Protein AF-A0A960T159-F1 (afdb_monomer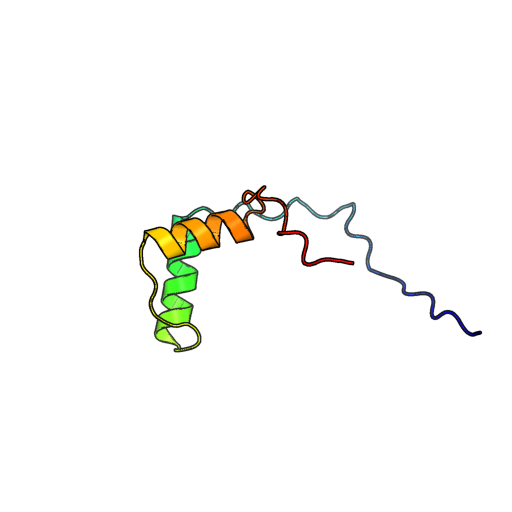)

pLDDT: mean 75.57, std 11.63, range [43.22, 88.44]

Mean predicted aligned error: 11.44 Å

Radius of gyration: 17.73 Å; Cα contacts (8 Å, |Δi|>4): 16; chains: 1; bounding box: 47×33×36 Å

Foldseek 3Di:
DDDDPDPDDDCVPPDDPPDADLVNQVVVVVVCVVVVVDDDDDPVRSVVVSCVVNVVPPPPDPDPDD

Structure (mm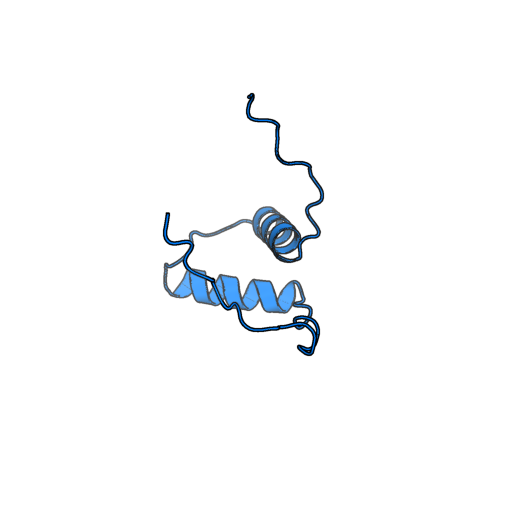CIF, N/CA/C/O backbone):
data_AF-A0A960T159-F1
#
_entry.id   AF-A0A960T159-F1
#
loop_
_atom_site.group_PDB
_atom_site.id
_atom_site.type_symbol
_atom_site.label_atom_id
_atom_site.label_alt_id
_atom_site.label_comp_id
_atom_site.label_asym_id
_atom_site.label_entity_id
_atom_site.label_seq_id
_atom_site.pdbx_PDB_ins_code
_atom_site.Cartn_x
_atom_site.Cartn_y
_atom_site.Cartn_z
_atom_site.occupancy
_atom_site.B_iso_or_equiv
_atom_site.auth_seq_id
_atom_site.auth_comp_id
_atom_site.auth_asym_id
_atom_site.auth_atom_id
_atom_site.pdbx_PDB_model_num
ATOM 1 N N . MET A 1 1 ? 33.634 -21.673 5.713 1.00 43.22 1 MET A N 1
ATOM 2 C CA . MET A 1 1 ? 32.368 -20.929 5.863 1.00 43.22 1 MET A CA 1
ATOM 3 C C . MET A 1 1 ? 31.679 -21.023 4.513 1.00 43.22 1 MET A C 1
ATOM 5 O O . MET A 1 1 ? 32.217 -20.475 3.564 1.00 43.22 1 MET A O 1
ATOM 9 N N . ASN A 1 2 ? 30.632 -21.842 4.382 1.00 51.81 2 ASN A N 1
ATOM 10 C CA . ASN A 1 2 ? 29.934 -22.000 3.103 1.00 51.81 2 ASN A CA 1
ATOM 11 C C . ASN A 1 2 ? 28.991 -20.812 2.941 1.00 51.81 2 ASN A C 1
ATOM 13 O O . ASN A 1 2 ? 27.972 -20.734 3.624 1.00 51.81 2 ASN A O 1
ATOM 17 N N . VAL A 1 3 ? 29.390 -19.863 2.100 1.00 64.69 3 VAL A N 1
ATOM 18 C CA . VAL A 1 3 ? 28.522 -18.786 1.634 1.00 64.69 3 VAL A CA 1
ATOM 19 C C . VAL A 1 3 ? 27.528 -19.435 0.677 1.00 64.69 3 VAL A C 1
ATOM 21 O O . VAL A 1 3 ? 27.933 -20.123 -0.256 1.00 64.69 3 VAL A O 1
ATOM 24 N N . ILE A 1 4 ? 26.236 -19.310 0.964 1.00 72.81 4 ILE A N 1
ATOM 25 C CA . ILE A 1 4 ? 25.196 -19.697 0.014 1.00 72.81 4 ILE A CA 1
ATOM 26 C C . ILE A 1 4 ? 25.162 -18.565 -1.008 1.00 72.81 4 ILE A C 1
ATOM 28 O O . ILE A 1 4 ? 24.764 -17.456 -0.656 1.00 72.81 4 ILE A O 1
ATOM 32 N N . ASP A 1 5 ? 25.624 -18.825 -2.231 1.00 69.31 5 ASP A N 1
ATOM 33 C CA . ASP A 1 5 ? 25.421 -17.897 -3.343 1.00 69.31 5 ASP A CA 1
ATOM 34 C C . ASP A 1 5 ? 23.912 -17.803 -3.596 1.00 69.31 5 ASP A C 1
ATOM 36 O O . ASP A 1 5 ? 23.279 -18.741 -4.086 1.00 69.31 5 ASP A O 1
ATOM 40 N N . LEU A 1 6 ? 23.319 -16.693 -3.154 1.00 70.88 6 LEU A N 1
ATOM 41 C CA . LEU A 1 6 ? 21.922 -16.370 -3.404 1.00 70.88 6 LEU A CA 1
ATOM 42 C C . LEU A 1 6 ? 21.820 -15.847 -4.838 1.00 70.88 6 LEU A C 1
ATOM 44 O O . LEU A 1 6 ? 22.129 -14.687 -5.104 1.00 70.88 6 LEU A O 1
ATOM 48 N N . ASP A 1 7 ? 21.392 -16.706 -5.756 1.00 79.44 7 ASP A N 1
ATOM 49 C CA . ASP A 1 7 ? 21.042 -16.293 -7.112 1.00 79.44 7 ASP A CA 1
ATOM 50 C C . ASP A 1 7 ? 19.631 -15.689 -7.095 1.00 79.44 7 ASP A C 1
ATOM 52 O O . ASP A 1 7 ? 18.623 -16.402 -7.048 1.00 79.44 7 ASP A O 1
ATOM 56 N N . LEU A 1 8 ? 19.559 -14.359 -7.010 1.00 81.19 8 LEU A N 1
ATOM 57 C CA . LEU A 1 8 ? 18.298 -13.629 -7.095 1.00 81.19 8 LEU A CA 1
ATOM 58 C C . LEU A 1 8 ? 17.947 -13.385 -8.570 1.00 81.19 8 LEU A C 1
ATOM 60 O O . LEU A 1 8 ? 18.830 -13.035 -9.352 1.00 81.19 8 LEU A O 1
ATOM 64 N N . PRO A 1 9 ? 16.666 -13.511 -8.958 1.00 78.44 9 PRO A N 1
ATOM 65 C CA . PRO A 1 9 ? 16.244 -13.230 -10.324 1.00 78.44 9 PRO A CA 1
ATOM 66 C C . PRO A 1 9 ? 16.593 -11.794 -10.740 1.00 78.44 9 PRO A C 1
ATOM 68 O O . PRO A 1 9 ? 16.338 -10.839 -10.004 1.00 78.44 9 PRO A O 1
ATOM 71 N N . ASP A 1 10 ? 17.165 -11.654 -11.937 1.00 81.19 10 ASP A N 1
ATOM 72 C CA . ASP A 1 10 ? 17.479 -10.357 -12.532 1.00 81.19 10 ASP A CA 1
ATOM 73 C C . ASP A 1 10 ? 16.202 -9.681 -13.047 1.00 81.19 10 ASP A C 1
ATOM 75 O O . ASP A 1 10 ? 15.590 -10.108 -14.028 1.00 81.19 10 ASP A O 1
ATOM 79 N N . PHE A 1 11 ? 15.809 -8.598 -12.380 1.00 77.94 11 PHE A N 1
ATOM 80 C CA . PHE A 1 11 ? 14.655 -7.783 -12.751 1.00 77.94 11 PHE A CA 1
ATOM 81 C C . PHE A 1 11 ? 15.027 -6.546 -13.586 1.00 77.94 11 PHE A C 1
ATOM 83 O O . PHE A 1 11 ? 14.170 -5.697 -13.823 1.00 77.94 11 PHE A O 1
ATOM 90 N N . SER A 1 12 ? 16.269 -6.426 -14.070 1.00 79.69 12 SER A N 1
ATOM 91 C CA . SER A 1 12 ? 16.738 -5.263 -14.843 1.00 79.69 12 SER A CA 1
ATOM 92 C C . SER A 1 12 ? 15.945 -5.003 -16.134 1.00 79.69 12 SER A C 1
ATOM 94 O O . SER A 1 12 ? 15.850 -3.861 -16.578 1.00 79.69 12 SER A O 1
ATOM 96 N N . GLY A 1 13 ? 15.341 -6.045 -16.717 1.00 81.44 13 GLY A N 1
ATOM 97 C CA . GLY A 1 13 ? 14.490 -5.960 -17.909 1.00 81.44 13 GLY A CA 1
ATOM 98 C C . GLY A 1 13 ? 12.987 -5.850 -17.631 1.00 81.44 13 GLY A C 1
ATOM 99 O O . GLY A 1 13 ? 12.200 -5.821 -18.580 1.00 81.44 13 GLY A O 1
ATOM 100 N N . HIS A 1 14 ? 12.561 -5.829 -16.365 1.00 79.38 14 HIS A N 1
ATOM 101 C CA . HIS A 1 14 ? 11.141 -5.731 -16.042 1.00 79.38 14 HIS A CA 1
ATOM 102 C C . HIS A 1 14 ? 10.619 -4.311 -16.291 1.00 79.38 14 HIS A C 1
ATOM 104 O O . HIS A 1 14 ? 11.305 -3.334 -15.979 1.00 79.38 14 HIS 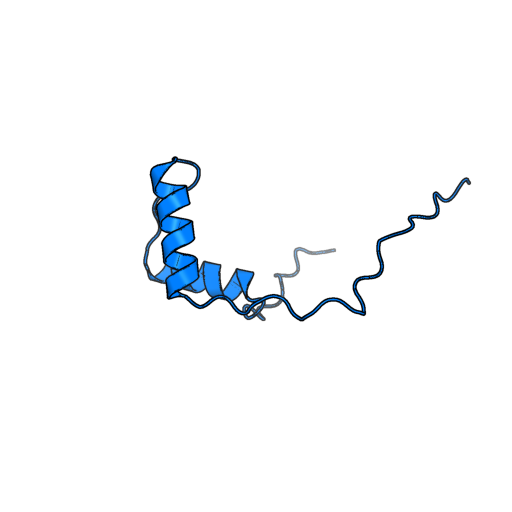A O 1
ATOM 110 N N . PRO A 1 15 ? 9.399 -4.168 -16.845 1.00 79.12 15 PRO A N 1
ATOM 111 C CA . PRO A 1 15 ? 8.778 -2.860 -16.950 1.00 79.12 15 PRO A CA 1
ATOM 112 C C . PRO A 1 15 ? 8.632 -2.252 -15.549 1.00 79.12 15 PRO A C 1
ATOM 114 O O . PRO A 1 15 ? 8.470 -2.998 -14.575 1.00 79.12 15 PRO A O 1
ATOM 117 N N . PRO A 1 16 ? 8.664 -0.913 -15.434 1.00 72.94 16 PRO A N 1
ATOM 118 C CA . PRO A 1 16 ? 8.384 -0.269 -14.163 1.00 72.94 16 PRO A CA 1
ATOM 119 C C . PRO A 1 16 ? 7.020 -0.743 -13.641 1.00 72.94 16 PRO A C 1
ATOM 121 O O . PRO A 1 16 ? 6.120 -1.014 -14.449 1.00 72.94 16 PRO A O 1
ATOM 124 N N . PRO A 1 17 ? 6.855 -0.862 -12.311 1.00 71.62 17 PRO A N 1
ATOM 125 C CA . PRO A 1 17 ? 5.575 -1.240 -11.742 1.00 71.62 17 PRO A CA 1
ATOM 126 C C . PRO A 1 17 ? 4.485 -0.287 -12.255 1.00 71.62 17 PRO A C 1
ATOM 128 O O . PRO A 1 17 ? 4.743 0.910 -12.430 1.00 71.62 17 PRO A O 1
ATOM 131 N N . PRO A 1 18 ? 3.282 -0.806 -12.555 1.00 73.88 18 PRO A N 1
ATOM 132 C CA . PRO A 1 18 ? 2.184 0.041 -12.980 1.00 73.88 18 PRO A CA 1
ATOM 133 C C . PRO A 1 18 ? 1.908 1.056 -11.875 1.00 73.88 18 PRO A C 1
ATOM 135 O O . PRO A 1 18 ? 1.720 0.677 -10.722 1.00 73.88 18 PRO A O 1
ATOM 138 N N . GLN A 1 19 ? 1.894 2.337 -12.237 1.00 75.94 19 GLN A N 1
ATOM 139 C CA . GLN A 1 19 ? 1.553 3.384 -11.285 1.00 75.94 19 GLN A CA 1
ATOM 140 C C . GLN A 1 19 ? 0.084 3.233 -10.907 1.00 75.94 19 GLN A C 1
ATOM 142 O O . GLN A 1 19 ? -0.795 3.246 -11.775 1.00 75.94 19 GLN A O 1
ATOM 147 N N . VAL A 1 20 ? -0.174 3.050 -9.617 1.00 80.50 20 VAL A N 1
ATOM 148 C CA . VAL A 1 20 ? -1.525 2.872 -9.093 1.00 80.50 20 VAL A CA 1
ATOM 149 C C . VAL A 1 20 ? -2.057 4.257 -8.746 1.00 80.50 20 VAL A C 1
ATOM 151 O O . VAL A 1 20 ? -1.375 5.049 -8.107 1.00 80.50 20 VAL A O 1
ATOM 154 N N . THR A 1 21 ? -3.262 4.603 -9.196 1.00 86.81 21 THR A N 1
ATOM 155 C CA . THR A 1 21 ? -3.902 5.855 -8.766 1.00 86.81 21 THR A CA 1
ATOM 156 C C . THR A 1 21 ? -4.570 5.658 -7.409 1.00 86.81 21 THR A C 1
ATOM 158 O O . THR A 1 21 ? -4.930 4.533 -7.053 1.00 86.81 21 THR A O 1
ATOM 161 N N . LEU A 1 22 ? -4.802 6.751 -6.677 1.00 84.00 22 LEU A N 1
ATOM 162 C CA . LEU A 1 22 ? -5.518 6.700 -5.400 1.00 84.00 22 LEU A CA 1
ATOM 163 C C . LEU A 1 22 ? -6.877 5.985 -5.538 1.00 84.00 22 LEU A C 1
ATOM 165 O O . LEU A 1 22 ? -7.187 5.124 -4.728 1.00 84.00 22 LEU A O 1
ATOM 169 N N . ASP A 1 23 ? -7.620 6.227 -6.622 1.00 85.69 23 ASP A N 1
ATOM 170 C CA . ASP A 1 23 ? -8.911 5.567 -6.886 1.00 85.69 23 ASP A CA 1
ATOM 171 C C . ASP A 1 23 ? -8.810 4.035 -7.019 1.00 85.69 23 ASP A C 1
ATOM 173 O O . ASP A 1 23 ? -9.738 3.297 -6.677 1.00 85.69 23 ASP A O 1
ATOM 177 N N . VAL A 1 24 ? -7.712 3.529 -7.592 1.00 86.44 24 VAL A N 1
ATOM 178 C CA . VAL A 1 24 ? -7.479 2.080 -7.711 1.00 86.44 24 VAL A CA 1
ATOM 179 C C . VAL A 1 24 ? -7.085 1.514 -6.352 1.00 86.44 24 VAL A C 1
ATOM 181 O O . VAL A 1 24 ? -7.573 0.452 -5.966 1.00 86.44 24 VAL A O 1
ATOM 184 N N . TYR A 1 25 ? -6.258 2.252 -5.616 1.00 86.19 25 TYR A N 1
ATOM 185 C CA . TYR A 1 25 ? -5.847 1.898 -4.268 1.00 86.19 25 TYR A CA 1
ATOM 186 C C . TYR A 1 25 ? -7.037 1.792 -3.307 1.00 86.19 25 TYR A C 1
ATOM 188 O O . TYR A 1 25 ? -7.195 0.792 -2.608 1.00 86.19 25 TYR A O 1
ATOM 196 N N . GLU A 1 26 ? -7.924 2.783 -3.337 1.00 86.31 26 GLU A N 1
ATOM 197 C CA . GLU A 1 26 ? -9.141 2.845 -2.533 1.00 86.31 26 GLU A CA 1
ATOM 198 C C . GLU A 1 26 ? -10.033 1.616 -2.763 1.00 86.31 26 GLU A C 1
ATOM 200 O O . GLU A 1 26 ? -10.486 0.985 -1.807 1.00 86.31 26 GLU A O 1
ATOM 205 N N . LYS A 1 27 ? -10.218 1.191 -4.022 1.00 86.94 27 LYS A N 1
ATOM 206 C CA . LYS A 1 27 ? -10.990 -0.022 -4.350 1.00 86.94 27 LYS A CA 1
ATOM 207 C C . LYS A 1 27 ? -10.399 -1.283 -3.725 1.00 86.94 27 LYS A C 1
ATOM 209 O O . LYS A 1 27 ? -11.150 -2.103 -3.201 1.00 86.94 27 LYS A O 1
ATOM 214 N N . TRP A 1 28 ? -9.077 -1.437 -3.756 1.00 85.44 28 TRP A N 1
ATOM 215 C CA . TRP A 1 28 ? -8.409 -2.581 -3.130 1.00 85.44 28 TRP A CA 1
ATOM 216 C C . TRP A 1 28 ? -8.557 -2.560 -1.614 1.00 85.44 28 TRP A C 1
ATOM 218 O O . TRP A 1 28 ? -8.841 -3.591 -1.006 1.00 85.44 28 TRP A O 1
ATOM 228 N N . VAL A 1 29 ? -8.421 -1.385 -0.995 1.00 84.94 29 VAL A N 1
ATOM 229 C CA . VAL A 1 29 ? -8.636 -1.239 0.446 1.00 84.94 29 VAL A CA 1
ATOM 230 C C . VAL A 1 29 ? -10.078 -1.588 0.810 1.00 84.94 29 VAL A C 1
ATOM 232 O O . VAL A 1 29 ? -10.278 -2.369 1.735 1.00 84.94 29 VAL A O 1
ATOM 235 N N . PHE A 1 30 ? -11.077 -1.134 0.049 1.00 84.25 30 PHE A N 1
ATOM 236 C CA . PHE A 1 30 ? -12.470 -1.533 0.267 1.00 84.25 30 PHE A CA 1
ATOM 237 C C . PHE A 1 30 ? -12.686 -3.046 0.182 1.00 84.25 30 PHE A C 1
ATOM 239 O O . PHE A 1 30 ? -13.432 -3.603 0.988 1.00 84.25 30 PHE A O 1
ATOM 246 N N . GLU A 1 31 ? -12.049 -3.734 -0.765 1.00 82.81 31 GLU A N 1
ATOM 247 C CA . GLU A 1 31 ? -12.117 -5.196 -0.844 1.00 82.81 31 GLU A CA 1
ATOM 248 C C . GLU A 1 31 ? -11.514 -5.860 0.403 1.00 82.81 31 GLU A C 1
ATOM 250 O O . GLU A 1 31 ? -12.122 -6.781 0.956 1.00 82.81 31 GLU A O 1
ATOM 255 N N . LEU A 1 32 ? -10.387 -5.342 0.903 1.00 79.19 32 LEU A N 1
ATOM 256 C CA . LEU A 1 32 ? -9.735 -5.817 2.128 1.00 79.19 32 LEU A CA 1
ATOM 257 C C . LEU A 1 32 ? -10.562 -5.553 3.397 1.00 79.19 32 LEU A C 1
ATOM 259 O O . LEU A 1 32 ? -10.610 -6.397 4.295 1.00 79.19 32 LEU A O 1
ATOM 263 N N . LEU A 1 33 ? -11.244 -4.407 3.468 1.00 80.62 33 LEU A N 1
ATOM 264 C CA . LEU A 1 33 ? -12.186 -4.086 4.544 1.00 80.62 33 LEU A CA 1
ATOM 265 C C . LEU A 1 33 ? -13.364 -5.067 4.537 1.00 80.62 33 LEU A C 1
ATOM 267 O O . LEU A 1 33 ? -13.737 -5.614 5.574 1.00 80.62 33 LEU A O 1
ATOM 271 N N . ARG A 1 34 ? -13.922 -5.359 3.354 1.00 81.62 34 ARG A N 1
ATOM 272 C CA . ARG A 1 34 ? -15.065 -6.276 3.202 1.00 81.62 34 ARG A CA 1
ATOM 273 C C . ARG A 1 34 ? -14.750 -7.712 3.608 1.00 81.62 34 ARG A C 1
ATOM 275 O O . ARG A 1 34 ? -15.656 -8.406 4.063 1.00 81.62 34 ARG A O 1
ATOM 282 N N . CYS A 1 35 ? -13.510 -8.169 3.440 1.00 86.81 35 CYS A N 1
ATOM 283 C CA . CYS A 1 35 ? -13.084 -9.488 3.910 1.00 86.81 35 CYS A CA 1
ATOM 284 C C . CYS A 1 35 ? -12.551 -9.487 5.354 1.00 86.81 35 CYS A C 1
ATOM 286 O O . CYS A 1 35 ? -12.133 -10.537 5.840 1.00 86.81 35 CYS A O 1
ATOM 288 N N . GLY A 1 36 ? -12.582 -8.344 6.053 1.00 82.81 36 GLY A N 1
ATOM 289 C CA . GLY A 1 36 ? -12.128 -8.219 7.440 1.00 82.81 36 GLY A CA 1
ATOM 290 C C . GLY A 1 36 ? -10.615 -8.367 7.617 1.00 82.81 36 GLY A C 1
ATOM 291 O O . GLY A 1 36 ? -10.149 -8.590 8.731 1.00 82.81 36 GLY A O 1
ATOM 292 N N . MET A 1 37 ? -9.839 -8.263 6.533 1.00 78.25 37 MET A N 1
ATOM 293 C CA . MET A 1 37 ? -8.374 -8.354 6.573 1.00 78.25 37 MET A CA 1
ATOM 294 C C . MET A 1 37 ? -7.717 -7.034 6.988 1.00 78.25 37 MET A C 1
ATOM 296 O O . MET A 1 37 ? -6.513 -7.002 7.238 1.00 78.25 37 MET A O 1
ATOM 300 N N . ARG A 1 38 ? -8.495 -5.948 7.065 1.00 79.81 38 ARG A N 1
ATOM 301 C CA . ARG A 1 38 ? -8.029 -4.616 7.448 1.00 79.81 38 ARG A CA 1
ATOM 302 C C . ARG A 1 38 ? -9.101 -3.878 8.274 1.00 79.81 38 ARG A C 1
ATOM 304 O O . ARG A 1 38 ? -10.284 -4.085 8.004 1.00 79.81 38 ARG A O 1
ATOM 311 N N . PRO A 1 39 ? -8.724 -3.055 9.273 1.00 81.12 39 PRO A N 1
ATOM 312 C CA . PRO A 1 39 ? -9.654 -2.167 9.978 1.00 81.12 39 PRO A CA 1
ATOM 313 C C . PRO A 1 39 ? -10.051 -0.957 9.123 1.00 81.12 39 PRO A C 1
ATOM 315 O O . PRO A 1 39 ? -9.288 -0.562 8.242 1.00 81.12 39 PRO A O 1
ATOM 318 N N . GLU A 1 40 ? -11.219 -0.369 9.412 1.00 85.75 40 GLU A N 1
ATOM 319 C CA . GLU A 1 40 ? -11.679 0.889 8.803 1.00 85.75 40 GLU A CA 1
ATOM 320 C C . GLU A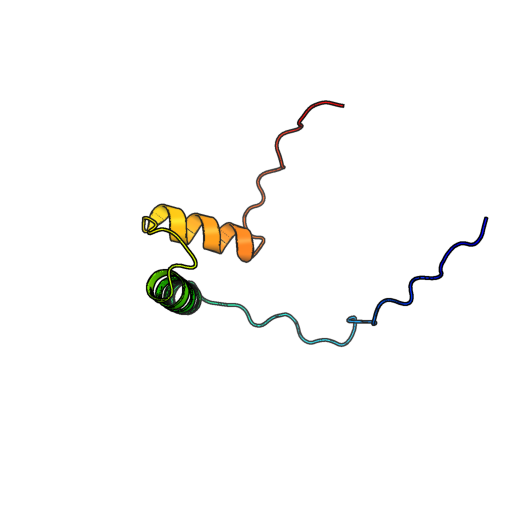 1 40 ? -10.651 2.011 9.009 1.00 85.75 40 GLU A C 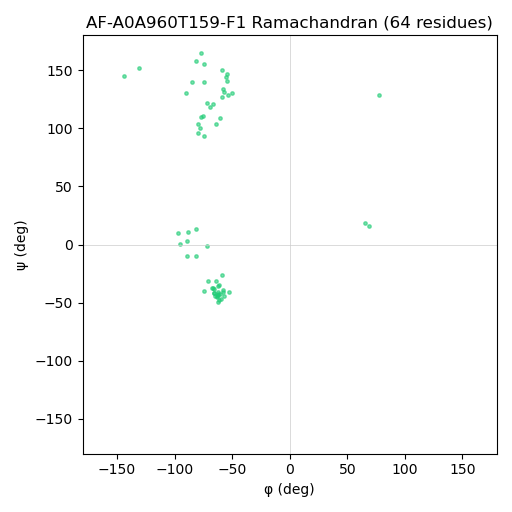1
ATOM 322 O O . GLU A 1 40 ? -9.993 2.073 10.048 1.00 85.75 40 GLU A O 1
ATOM 327 N N . MET A 1 41 ? -10.512 2.877 8.005 1.00 82.44 41 MET A N 1
ATOM 328 C CA . MET A 1 41 ? -9.553 3.984 7.973 1.00 82.44 41 MET A CA 1
ATOM 329 C C . MET A 1 41 ? -10.265 5.271 7.570 1.00 82.44 41 MET A C 1
ATOM 331 O O . MET A 1 41 ? -11.252 5.216 6.832 1.00 82.44 41 MET A O 1
ATOM 335 N N . THR A 1 42 ? -9.757 6.417 8.020 1.00 88.44 42 THR A N 1
ATOM 336 C CA . THR A 1 42 ? -10.211 7.719 7.511 1.00 88.44 42 THR A CA 1
ATOM 337 C C . THR A 1 42 ? -9.619 8.014 6.133 1.00 88.44 42 THR A C 1
ATOM 339 O O . THR A 1 42 ? -8.638 7.395 5.708 1.00 88.44 42 THR A O 1
ATOM 342 N N . ASP A 1 43 ? -10.190 8.997 5.439 1.00 83.38 43 ASP A N 1
ATOM 343 C CA . ASP A 1 43 ? -9.695 9.450 4.137 1.00 83.38 43 ASP A CA 1
ATOM 344 C C . ASP A 1 43 ? -8.232 9.924 4.228 1.00 83.38 43 ASP A C 1
ATOM 346 O O . ASP A 1 43 ? -7.412 9.618 3.359 1.00 83.38 43 ASP A O 1
ATOM 350 N N . GLU A 1 44 ? -7.860 10.619 5.308 1.00 85.38 44 GLU A N 1
ATOM 351 C CA . GLU A 1 44 ? -6.484 11.067 5.543 1.00 85.38 44 GLU A CA 1
ATOM 352 C C . GLU A 1 44 ? -5.518 9.894 5.749 1.00 85.38 44 GLU A C 1
ATOM 354 O O . GLU A 1 44 ? -4.409 9.904 5.211 1.00 85.38 44 GLU A O 1
ATOM 359 N N . GLU A 1 45 ? -5.933 8.871 6.499 1.00 86.50 45 GLU A N 1
ATOM 360 C CA . 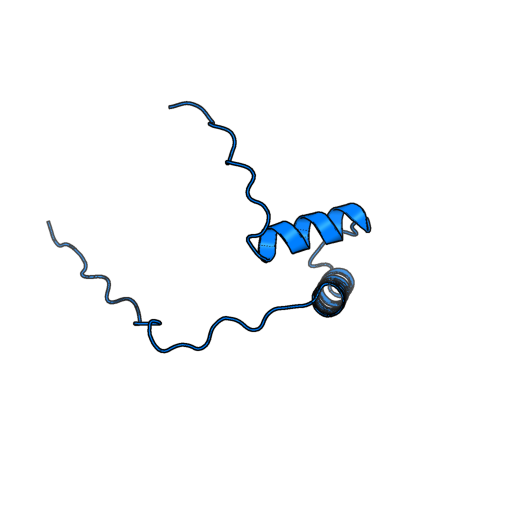GLU A 1 45 ? -5.132 7.667 6.726 1.00 86.50 45 GLU A CA 1
ATOM 361 C C . GLU A 1 45 ? -4.938 6.874 5.428 1.00 86.50 45 GLU A C 1
ATOM 363 O O .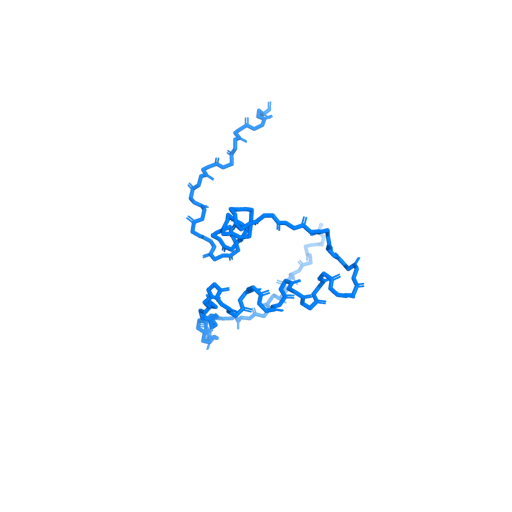 GLU A 1 45 ? -3.843 6.367 5.173 1.00 86.50 45 GLU A O 1
ATOM 368 N N . LEU A 1 46 ? -5.970 6.802 4.580 1.00 86.12 46 LEU A N 1
ATOM 369 C CA . LEU A 1 46 ? -5.902 6.158 3.269 1.00 86.12 46 LEU A CA 1
ATOM 370 C C . LEU A 1 46 ? -4.900 6.866 2.349 1.00 86.12 46 LEU A C 1
ATOM 372 O O . LEU A 1 46 ? -4.083 6.212 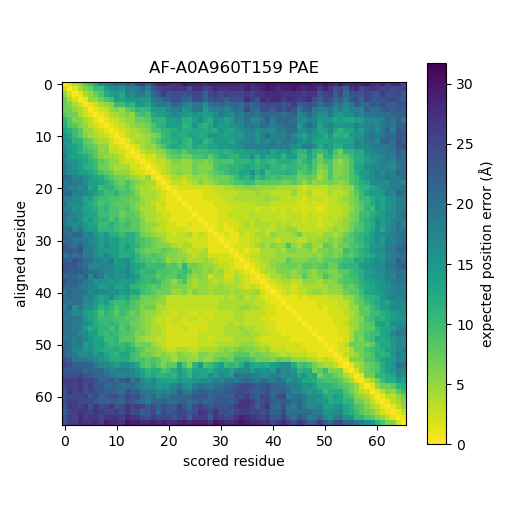1.698 1.00 86.12 46 LEU A O 1
ATOM 376 N N . ILE A 1 47 ? -4.936 8.201 2.314 1.00 86.25 47 ILE A N 1
ATOM 377 C CA . ILE A 1 47 ? -4.016 9.012 1.509 1.00 86.25 47 ILE A CA 1
ATOM 378 C C . ILE A 1 47 ? -2.577 8.855 2.011 1.00 86.25 47 ILE A C 1
ATOM 380 O O . ILE A 1 47 ? -1.667 8.672 1.200 1.00 86.25 47 ILE A O 1
ATOM 384 N N . ALA A 1 48 ? -2.355 8.894 3.327 1.00 84.56 48 ALA A N 1
ATOM 385 C CA . ALA A 1 48 ? -1.026 8.720 3.911 1.00 84.56 48 ALA A CA 1
ATOM 386 C C . ALA A 1 48 ? -0.442 7.331 3.599 1.00 84.56 48 ALA A C 1
ATOM 388 O O . ALA A 1 48 ? 0.719 7.206 3.208 1.00 84.56 48 ALA A O 1
ATOM 389 N N . ASP A 1 49 ? -1.263 6.288 3.707 1.00 84.56 49 ASP A N 1
ATOM 390 C CA . ASP A 1 49 ? -0.884 4.911 3.403 1.00 84.56 49 ASP A CA 1
ATOM 391 C C . ASP A 1 49 ? -0.614 4.692 1.904 1.00 84.56 49 ASP A C 1
ATOM 393 O O . ASP A 1 49 ? 0.349 4.020 1.531 1.00 84.56 49 ASP A O 1
ATOM 397 N N . PHE A 1 50 ? -1.390 5.337 1.031 1.00 85.12 50 PHE A N 1
ATOM 398 C CA . PHE A 1 50 ? -1.112 5.377 -0.404 1.00 85.12 50 PHE A CA 1
ATOM 399 C C . PHE A 1 50 ? 0.231 6.060 -0.707 1.00 85.12 50 PHE A C 1
ATOM 401 O O . PHE A 1 50 ? 1.058 5.502 -1.428 1.00 85.12 50 PHE A O 1
ATOM 408 N N . MET A 1 51 ? 0.498 7.232 -0.119 1.00 81.19 51 MET A N 1
ATOM 409 C CA . MET A 1 51 ? 1.769 7.948 -0.308 1.00 81.19 51 MET A CA 1
ATOM 410 C C . MET A 1 51 ? 2.977 7.149 0.195 1.00 81.19 51 MET A C 1
ATOM 412 O O . MET A 1 51 ? 4.040 7.189 -0.431 1.00 81.19 51 MET A O 1
ATOM 416 N N . LYS A 1 52 ? 2.812 6.398 1.290 1.00 80.69 52 LYS A N 1
ATOM 417 C CA . LYS A 1 52 ? 3.815 5.459 1.800 1.00 80.69 52 LYS A CA 1
ATOM 418 C C . LYS A 1 52 ? 4.116 4.345 0.798 1.00 80.69 52 LYS A C 1
ATOM 420 O O . LYS A 1 52 ? 5.281 4.103 0.493 1.00 80.69 52 LYS A O 1
ATOM 425 N N . ASN A 1 53 ? 3.083 3.693 0.266 1.00 74.75 53 ASN A N 1
ATOM 426 C CA . ASN A 1 53 ? 3.231 2.555 -0.648 1.00 74.75 53 ASN A CA 1
ATOM 427 C C . ASN A 1 53 ? 3.752 2.951 -2.036 1.00 74.75 53 ASN A C 1
ATOM 429 O O . ASN A 1 53 ? 4.503 2.195 -2.644 1.00 74.75 53 ASN A O 1
ATOM 433 N N . GLU A 1 54 ? 3.431 4.156 -2.505 1.00 73.44 54 GLU A N 1
ATOM 434 C CA . GLU A 1 54 ? 4.002 4.743 -3.726 1.00 73.44 54 GLU A CA 1
ATOM 435 C C . GLU A 1 54 ? 5.475 5.169 -3.562 1.00 73.44 54 GLU A C 1
ATOM 437 O O . GLU A 1 54 ? 6.071 5.708 -4.494 1.00 73.44 54 GLU A O 1
ATOM 442 N N . GLY A 1 55 ? 6.070 4.997 -2.373 1.00 61.31 55 GLY A N 1
ATOM 443 C CA . GLY A 1 55 ? 7.436 5.440 -2.086 1.00 61.31 55 GLY A CA 1
ATOM 444 C C . GLY A 1 55 ? 7.602 6.964 -2.118 1.00 61.31 55 GLY A C 1
ATOM 445 O O . GLY A 1 55 ? 8.718 7.460 -2.253 1.00 61.31 55 GLY A O 1
ATOM 446 N N . ARG A 1 56 ? 6.498 7.721 -2.013 1.00 59.56 56 ARG A N 1
ATOM 447 C CA . ARG A 1 56 ? 6.490 9.196 -1.976 1.00 59.56 56 ARG A CA 1
ATOM 448 C C . ARG A 1 56 ? 6.610 9.748 -0.561 1.00 59.56 56 ARG A C 1
ATOM 450 O O . ARG A 1 56 ? 6.812 10.948 -0.396 1.00 59.56 56 ARG A O 1
ATOM 457 N N . GLN A 1 57 ? 6.499 8.891 0.452 1.00 50.31 57 GLN A N 1
ATOM 458 C CA . GLN A 1 57 ? 6.843 9.243 1.820 1.00 50.31 57 GLN A CA 1
ATOM 459 C C . GLN A 1 57 ? 8.373 9.291 1.942 1.00 50.31 57 GLN A C 1
ATOM 461 O O . GLN A 1 57 ? 9.035 8.278 2.139 1.00 50.31 57 GLN A O 1
ATOM 466 N N . THR A 1 58 ? 8.932 10.487 1.770 1.00 55.06 58 THR A N 1
ATOM 467 C CA . THR A 1 58 ? 10.373 10.776 1.865 1.00 55.06 58 THR A CA 1
ATOM 468 C C . THR A 1 58 ? 10.821 11.120 3.282 1.00 55.06 58 THR A C 1
ATOM 470 O O . THR A 1 58 ? 11.914 11.651 3.461 1.00 55.06 58 THR A O 1
ATOM 473 N N . GLU A 1 59 ? 9.968 10.915 4.285 1.00 58.66 59 GLU A N 1
ATOM 474 C CA . GLU A 1 59 ? 10.345 11.204 5.663 1.00 58.66 59 GLU A CA 1
ATOM 475 C C . GLU A 1 59 ? 11.393 10.174 6.092 1.00 58.66 59 GLU A C 1
ATOM 477 O O . GLU A 1 59 ? 11.148 8.966 6.036 1.00 58.66 59 GLU A O 1
ATOM 482 N N . GLU A 1 60 ? 12.594 10.654 6.427 1.00 56.81 60 GLU A N 1
ATOM 483 C CA . GLU A 1 60 ? 13.651 9.809 6.970 1.00 56.81 60 GLU A CA 1
ATOM 484 C C . GLU A 1 60 ? 13.080 9.059 8.172 1.00 56.81 60 GLU A C 1
ATOM 486 O O . GLU A 1 60 ? 12.468 9.656 9.062 1.00 56.81 60 GLU A O 1
ATOM 491 N N . TRP A 1 61 ? 13.243 7.734 8.178 1.00 56.62 61 TRP A N 1
ATOM 492 C CA . TRP A 1 61 ? 12.899 6.935 9.346 1.00 56.62 61 TRP A CA 1
ATOM 493 C C . TRP A 1 61 ? 13.565 7.566 10.575 1.00 56.62 61 TRP A C 1
ATOM 495 O O . TRP A 1 61 ? 14.763 7.854 10.506 1.00 56.62 61 TRP A O 1
ATOM 505 N N . PRO A 1 62 ? 12.831 7.798 11.680 1.00 60.81 62 PRO A N 1
ATOM 506 C CA . PRO A 1 62 ? 13.444 8.361 12.869 1.00 60.81 62 PRO A CA 1
ATOM 507 C C . PRO A 1 62 ? 14.592 7.451 13.308 1.00 60.81 62 PRO A C 1
ATOM 509 O O . PRO A 1 62 ? 14.439 6.230 13.367 1.00 60.81 62 PRO A O 1
ATOM 512 N N . ASP A 1 63 ? 15.750 8.053 13.574 1.00 59.78 63 ASP A N 1
ATOM 513 C CA . ASP A 1 63 ? 16.904 7.348 14.119 1.00 59.78 63 ASP A CA 1
ATOM 514 C C . ASP A 1 63 ? 16.513 6.762 15.483 1.00 59.78 63 ASP A C 1
ATOM 516 O O . ASP A 1 63 ? 16.284 7.490 16.452 1.00 59.78 63 ASP A O 1
ATOM 520 N N . PHE A 1 64 ? 16.383 5.435 15.544 1.00 63.12 64 PHE A N 1
ATOM 521 C CA . PHE A 1 64 ? 16.044 4.711 16.769 1.00 63.12 64 PHE A CA 1
ATOM 522 C C . PHE A 1 64 ? 17.253 4.483 17.689 1.00 63.12 64 PHE A C 1
ATOM 524 O O . PHE A 1 64 ? 17.134 3.734 18.657 1.00 63.12 64 PHE A O 1
ATOM 531 N N . GLY A 1 65 ? 18.375 5.163 17.439 1.00 54.19 65 GLY A N 1
ATOM 532 C CA . GLY A 1 65 ? 19.564 5.122 18.277 1.00 54.19 65 GLY A CA 1
ATOM 533 C C . GLY A 1 65 ? 20.383 3.851 18.058 1.00 54.19 65 GLY A C 1
ATOM 534 O O . GLY A 1 65 ? 19.866 2.735 18.102 1.00 54.19 65 GLY A O 1
ATOM 535 N N . ALA A 1 66 ? 21.677 4.052 17.810 1.00 47.56 66 ALA A N 1
ATOM 536 C CA . ALA A 1 66 ? 22.703 3.016 17.705 1.00 47.56 66 ALA A CA 1
ATOM 537 C C . ALA A 1 66 ? 23.023 2.329 19.045 1.00 47.56 66 ALA A C 1
ATOM 539 O O . ALA A 1 66 ? 22.935 3.001 20.101 1.00 47.56 66 ALA A O 1
#

Secondary structure (DSSP, 8-state):
-----------TTSPPPPPPPHHHHHHHHHHHHHTTSS----HHHHHHHHHHHTT---PPPP----

Solvent-accessible surface area (backbone atoms only — not comparable to full-atom values): 4575 Å² total; per-residue (Å²): 134,90,77,78,83,79,86,71,86,84,63,90,84,56,76,78,77,80,85,76,51,70,74,57,50,51,52,52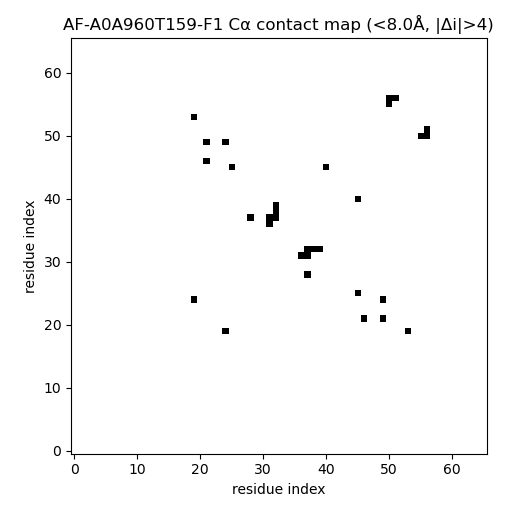,51,52,55,35,44,75,72,65,78,41,81,93,74,54,74,68,54,49,53,52,52,48,34,47,73,72,64,66,57,77,71,75,76,78,84,84,71,136

Sequence (66 aa):
MNVIDLDLPDFSGHPPPPQVTLDVYEKWVFELLRCGMRPEMTDEELIADFMKNEGRQTEEWPDFGA